Protein AF-A0A950AFL5-F1 (afdb_monomer)

Secondary structure (DSSP, 8-state):
-EE--EEEEEEEE-SS-EEEEEEESS---S-GGGEEE-SS--SEEEEETTEEEEEESS-----TTPBP-EEE--

Foldseek 3Di:
DAWFWKFWADWDDPPQKIKTKMAGPDQDDDFPVQKDADPQDFPDWGDDRRIITGMHRDDSVDDGGDTGGMDGPD

Radius of gyration: 11.43 Å; Cα contacts (8 Å, |Δi|>4): 163; chains: 1; bounding box: 26×23×33 Å

Mean predicted aligned error: 2.78 Å

Nearest PDB structures (foldseek):
  2yn5-assembly1_B  TM=5.589E-01  e=9.738E+00  Salmonella enterica subsp. enterica serovar Typhimurium str. LT2
  6ysq-assembly2_F  TM=4.273E-01  e=4.238E+00  Homo sapiens

pLDDT: mean 94.41, std 4.08, range [70.31, 98.12]

Sequence (74 aa):
MTSLPAQVIAIENRGDQYQVIVQINTKYRGSFNTLLFGEIKPYIGSLKDGRLDLVYYRDPGLRAGDQFPLWTLH

Solvent-accessible surface area (backbone atoms only — not comparable to full-atom values): 4312 Å² total; per-residue (Å²): 111,36,80,46,63,30,31,25,68,40,72,44,81,71,86,72,36,32,41,39,33,32,39,42,80,51,96,63,85,77,5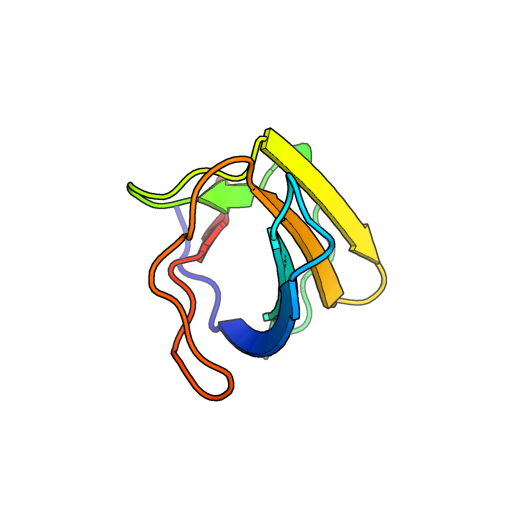7,60,88,48,52,42,61,56,92,78,60,60,78,49,69,49,63,54,97,35,33,33,49,31,33,25,76,54,85,82,86,76,52,63,74,37,79,41,70,38,31,26,74,110

Structure (mmCIF, N/CA/C/O backbone):
data_AF-A0A950AFL5-F1
#
_entry.id   AF-A0A950AFL5-F1
#
loop_
_atom_site.group_PDB
_atom_site.id
_atom_site.type_symbol
_atom_site.label_atom_id
_atom_site.label_alt_id
_atom_site.label_comp_id
_atom_site.label_asym_id
_atom_site.label_entity_id
_atom_site.label_seq_id
_atom_site.pdbx_PDB_ins_code
_atom_site.Cartn_x
_atom_site.Cartn_y
_atom_site.Cartn_z
_atom_site.occupancy
_atom_site.B_iso_or_equiv
_atom_site.auth_seq_id
_atom_site.auth_comp_id
_atom_site.auth_asym_id
_atom_site.auth_atom_id
_atom_site.pdbx_PDB_model_num
ATOM 1 N N . MET A 1 1 ? -2.496 4.840 17.500 1.00 87.69 1 MET A N 1
ATOM 2 C CA . MET A 1 1 ? -2.419 4.139 16.202 1.00 87.69 1 MET A CA 1
ATOM 3 C C . MET A 1 1 ? -3.322 2.934 16.263 1.00 87.69 1 MET A C 1
ATOM 5 O O . MET A 1 1 ? -3.123 2.091 17.130 1.00 87.69 1 MET A O 1
ATOM 9 N N . THR A 1 2 ? -4.280 2.863 15.352 1.00 94.00 2 THR A N 1
ATOM 10 C CA . THR A 1 2 ? -5.237 1.758 15.254 1.00 94.00 2 THR A CA 1
ATOM 11 C C . THR A 1 2 ? -4.977 1.017 13.949 1.00 94.00 2 THR A C 1
ATOM 13 O O . THR A 1 2 ? -4.884 1.657 12.902 1.00 94.00 2 THR A O 1
ATOM 16 N N . SER A 1 3 ? -4.802 -0.307 13.998 1.00 94.81 3 SER A N 1
ATOM 17 C CA . SER A 1 3 ? -4.624 -1.111 12.781 1.00 94.81 3 SER A CA 1
ATOM 18 C C . SER A 1 3 ? -5.934 -1.179 12.003 1.00 94.81 3 SER A C 1
ATOM 20 O O . SER A 1 3 ? -6.998 -1.387 12.588 1.00 94.81 3 SER A O 1
ATOM 22 N N . LEU A 1 4 ? -5.849 -0.986 10.688 1.00 95.88 4 LEU A N 1
ATOM 23 C CA . LEU A 1 4 ? -6.975 -1.121 9.778 1.00 95.88 4 LEU A CA 1
ATOM 24 C C . LEU A 1 4 ? -6.807 -2.416 8.980 1.00 95.88 4 LEU A C 1
ATOM 26 O O . LEU A 1 4 ? -5.800 -2.563 8.287 1.00 95.88 4 LEU A O 1
ATOM 30 N N . PRO A 1 5 ? -7.774 -3.349 9.031 1.00 96.31 5 PRO A N 1
ATOM 31 C CA . PRO A 1 5 ? -7.722 -4.536 8.193 1.00 96.31 5 PRO A CA 1
ATOM 32 C C . PRO A 1 5 ? -7.844 -4.107 6.730 1.00 96.31 5 PRO A C 1
ATOM 34 O O . PRO A 1 5 ? -8.856 -3.526 6.333 1.00 96.31 5 PRO A O 1
ATOM 37 N N . ALA A 1 6 ? -6.813 -4.381 5.937 1.00 97.12 6 ALA A N 1
ATOM 38 C CA . ALA A 1 6 ? -6.751 -4.002 4.535 1.00 97.12 6 ALA A CA 1
ATOM 39 C C . ALA A 1 6 ? -6.105 -5.107 3.692 1.00 97.12 6 ALA A C 1
ATOM 41 O O . ALA A 1 6 ? -5.277 -5.877 4.184 1.00 97.12 6 ALA A O 1
ATOM 42 N N . GLN A 1 7 ? -6.496 -5.189 2.423 1.00 98.06 7 GLN A N 1
ATOM 43 C CA . GLN A 1 7 ? -6.023 -6.206 1.488 1.00 98.06 7 GLN A CA 1
ATOM 44 C C . GLN A 1 7 ? -5.697 -5.586 0.134 1.00 98.06 7 GLN A C 1
ATOM 46 O O . GLN A 1 7 ? -6.429 -4.724 -0.354 1.00 98.06 7 GLN A O 1
ATOM 51 N N . VAL A 1 8 ? -4.620 -6.050 -0.492 1.00 98.00 8 VAL A N 1
ATOM 52 C CA . VAL A 1 8 ? -4.287 -5.702 -1.872 1.00 98.00 8 VAL A CA 1
ATOM 53 C C . VAL A 1 8 ? -5.259 -6.409 -2.814 1.00 98.00 8 VAL A C 1
ATOM 55 O O . VAL A 1 8 ? -5.347 -7.634 -2.826 1.00 98.00 8 VAL A O 1
ATOM 58 N N . ILE A 1 9 ? -5.983 -5.644 -3.624 1.00 98.00 9 ILE A N 1
ATOM 59 C CA . ILE A 1 9 ? -6.964 -6.170 -4.581 1.00 98.00 9 ILE A CA 1
ATOM 60 C C . ILE A 1 9 ? -6.347 -6.336 -5.965 1.00 98.00 9 ILE A C 1
ATOM 62 O O . ILE A 1 9 ? -6.639 -7.305 -6.660 1.00 98.00 9 ILE A O 1
ATOM 66 N N . ALA A 1 10 ? -5.493 -5.400 -6.370 1.00 97.81 10 ALA A N 1
ATOM 67 C CA . ALA A 1 10 ? -4.868 -5.426 -7.681 1.00 97.81 10 ALA A CA 1
ATOM 68 C C . ALA A 1 10 ? -3.551 -4.656 -7.681 1.00 97.81 10 ALA A C 1
ATOM 70 O O . ALA A 1 10 ? -3.343 -3.743 -6.878 1.00 97.81 10 ALA A O 1
ATOM 71 N N . ILE A 1 11 ? -2.682 -5.038 -8.613 1.00 96.81 11 ILE A N 1
ATOM 72 C CA . ILE A 1 11 ? -1.422 -4.361 -8.888 1.00 96.81 11 ILE A CA 1
ATOM 73 C C . ILE A 1 11 ? -1.273 -4.247 -10.396 1.00 96.81 11 ILE A C 1
ATOM 75 O O . ILE A 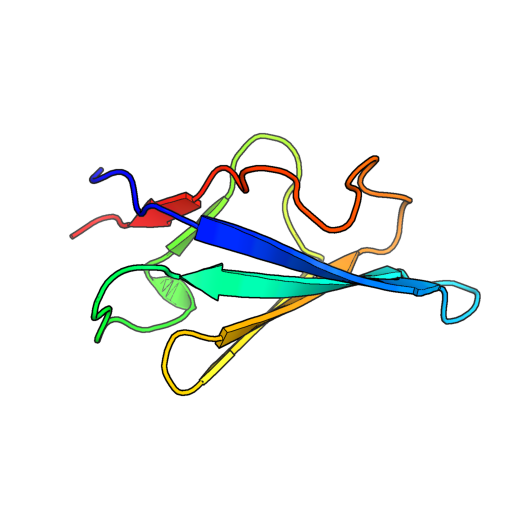1 11 ? -1.414 -5.237 -11.113 1.00 96.81 11 ILE A O 1
ATOM 79 N N . GLU A 1 12 ? -0.969 -3.047 -10.866 1.00 96.00 12 GLU A N 1
ATOM 80 C CA . GLU A 1 12 ? -0.698 -2.762 -12.268 1.00 96.00 12 GLU A CA 1
ATOM 81 C C . GLU A 1 12 ? 0.702 -2.165 -12.402 1.00 96.00 12 GLU A C 1
ATOM 83 O O . GLU A 1 12 ? 1.043 -1.192 -11.728 1.00 96.00 12 GLU A O 1
ATOM 88 N N . ASN A 1 13 ? 1.509 -2.721 -13.304 1.00 94.69 13 ASN A N 1
ATOM 89 C CA . ASN A 1 13 ? 2.761 -2.102 -13.725 1.00 94.69 13 ASN A CA 1
ATOM 90 C C . ASN A 1 13 ? 2.473 -1.176 -14.917 1.00 94.69 13 ASN A C 1
ATOM 92 O O . ASN A 1 13 ? 1.952 -1.623 -15.940 1.00 94.69 13 ASN A O 1
ATOM 96 N N . ARG A 1 14 ? 2.807 0.110 -14.780 1.00 91.81 14 ARG A N 1
ATOM 97 C CA . ARG A 1 14 ? 2.628 1.146 -15.807 1.00 91.81 14 ARG A CA 1
ATOM 98 C C . ARG A 1 14 ? 3.961 1.689 -16.333 1.00 91.81 14 ARG A C 1
ATOM 100 O O . ARG A 1 14 ? 4.060 2.858 -16.685 1.00 91.81 14 ARG A O 1
ATOM 107 N N . GLY A 1 15 ? 4.981 0.837 -16.405 1.00 88.88 15 GLY A N 1
ATOM 108 C CA . GLY A 1 15 ? 6.315 1.176 -16.896 1.00 88.88 15 GLY A CA 1
ATOM 109 C C . GLY A 1 15 ? 7.234 1.628 -15.765 1.00 88.88 15 GLY A C 1
ATOM 110 O O . GLY A 1 15 ? 7.951 0.814 -15.191 1.00 88.88 15 GLY A O 1
ATOM 111 N N . ASP A 1 16 ? 7.221 2.923 -15.452 1.00 92.06 16 ASP A N 1
ATOM 112 C CA . ASP A 1 16 ? 8.057 3.533 -14.404 1.00 92.06 16 ASP A CA 1
ATOM 113 C C . ASP A 1 16 ? 7.409 3.496 -13.010 1.00 92.06 16 ASP A C 1
ATOM 115 O O . ASP A 1 16 ? 8.036 3.859 -12.012 1.00 92.06 16 ASP A O 1
ATOM 119 N N . GLN A 1 17 ? 6.143 3.084 -12.939 1.00 95.88 17 GLN A N 1
ATOM 120 C CA . GLN A 1 17 ? 5.326 3.139 -11.736 1.00 95.88 17 GLN A CA 1
ATOM 121 C C . GLN A 1 17 ? 4.514 1.863 -11.540 1.00 95.88 17 GLN A C 1
ATOM 123 O O . GLN A 1 17 ? 4.066 1.216 -12.488 1.00 95.88 17 GLN A O 1
ATOM 128 N N . TYR A 1 18 ? 4.267 1.560 -10.272 1.00 97.31 18 TYR A N 1
ATOM 129 C CA . TYR A 1 18 ? 3.392 0.493 -9.817 1.00 97.31 18 TYR A CA 1
ATOM 130 C C . TYR A 1 18 ? 2.161 1.123 -9.182 1.00 97.31 18 TYR A C 1
ATOM 132 O O . TYR A 1 18 ? 2.276 1.882 -8.216 1.00 97.31 18 TYR A O 1
ATOM 140 N N . GLN A 1 19 ? 0.987 0.810 -9.720 1.00 97.62 19 GLN A N 1
ATOM 141 C CA . GLN A 1 19 ? -0.281 1.148 -9.090 1.00 97.62 19 GLN A CA 1
ATOM 142 C C . GLN A 1 19 ? -0.748 -0.027 -8.248 1.00 97.62 19 GLN A C 1
ATOM 144 O O . GLN A 1 19 ? -0.845 -1.147 -8.742 1.00 97.62 19 GLN A O 1
ATOM 149 N N . VAL A 1 20 ? -1.039 0.231 -6.979 1.00 98.00 20 VAL A N 1
ATOM 150 C CA . VAL A 1 20 ? -1.533 -0.762 -6.029 1.00 98.00 20 VAL A CA 1
ATOM 151 C C . VAL A 1 20 ? -2.902 -0.308 -5.552 1.00 98.00 20 VAL A C 1
ATOM 153 O O . VAL A 1 20 ? -3.052 0.789 -5.013 1.00 98.00 20 VAL A O 1
ATOM 156 N N . ILE A 1 21 ? -3.900 -1.164 -5.743 1.00 98.12 21 ILE A N 1
ATOM 157 C CA . ILE A 1 21 ? -5.260 -0.943 -5.260 1.00 98.12 21 ILE A CA 1
ATOM 158 C C . ILE A 1 21 ? -5.432 -1.746 -3.978 1.00 98.12 21 ILE A C 1
ATOM 160 O O . ILE A 1 21 ? -5.272 -2.968 -3.982 1.00 98.12 21 ILE A O 1
ATOM 164 N N . VAL A 1 22 ? -5.786 -1.070 -2.889 1.00 98.00 22 VAL A N 1
ATOM 165 C CA . VAL A 1 22 ? -5.996 -1.677 -1.571 1.00 98.00 22 VAL A CA 1
ATOM 166 C C . VAL A 1 22 ? -7.425 -1.415 -1.111 1.00 98.00 22 VAL A C 1
ATOM 168 O O . VAL A 1 22 ? -7.910 -0.290 -1.179 1.00 98.00 22 VAL A O 1
ATOM 171 N N . GLN A 1 23 ? -8.100 -2.442 -0.606 1.00 98.00 23 GLN A N 1
ATOM 172 C CA . GLN A 1 23 ? -9.406 -2.312 0.029 1.00 98.00 23 GLN A CA 1
ATOM 173 C C . GLN A 1 23 ? -9.243 -2.323 1.544 1.00 98.00 23 GLN A C 1
ATOM 175 O O . GLN A 1 23 ? -8.633 -3.233 2.102 1.00 98.00 23 GLN A O 1
ATOM 180 N N . ILE A 1 24 ? -9.829 -1.337 2.217 1.00 97.12 24 ILE A N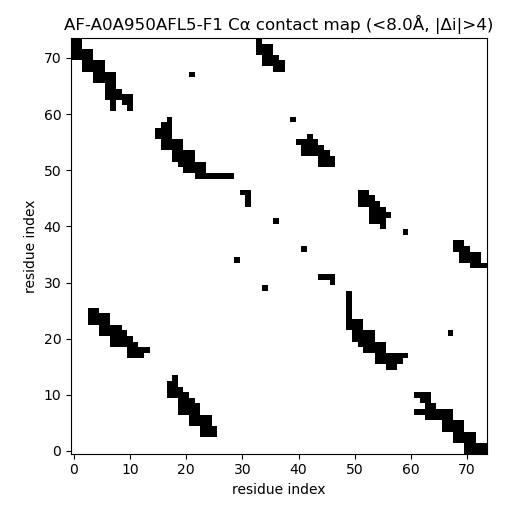 1
ATOM 181 C CA . ILE A 1 24 ? -10.022 -1.362 3.663 1.00 97.12 24 ILE A CA 1
ATOM 182 C C . ILE A 1 24 ? -11.283 -2.188 3.936 1.00 97.12 24 ILE A C 1
ATOM 184 O O . ILE A 1 24 ? -12.370 -1.863 3.456 1.00 97.12 24 ILE A O 1
ATOM 188 N N . ASN A 1 25 ? -11.142 -3.252 4.722 1.00 93.31 25 ASN A N 1
ATOM 189 C CA . ASN A 1 25 ? -12.197 -4.232 5.013 1.00 93.31 25 ASN A CA 1
ATOM 190 C C . ASN A 1 25 ? -13.097 -3.814 6.187 1.00 93.31 25 ASN A C 1
ATOM 192 O O . ASN A 1 25 ? -13.844 -4.616 6.740 1.00 93.31 25 ASN A O 1
ATOM 196 N N . THR A 1 26 ? -13.020 -2.548 6.588 1.00 91.56 26 THR A N 1
ATOM 197 C CA . THR A 1 26 ? -13.878 -1.936 7.599 1.00 91.56 26 THR A CA 1
ATOM 198 C C . THR A 1 26 ? -14.328 -0.560 7.129 1.00 9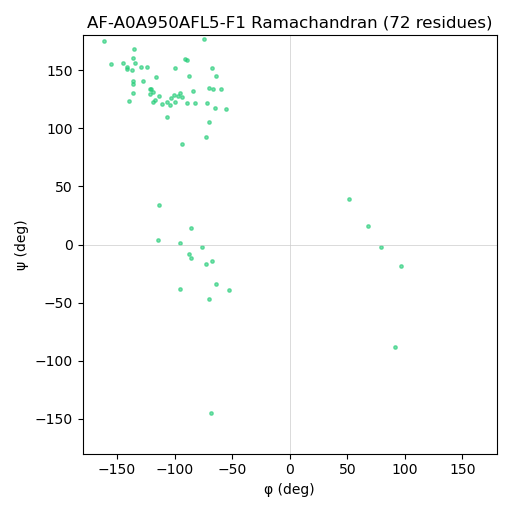1.56 26 THR A C 1
ATOM 200 O O . THR A 1 26 ? -13.713 0.058 6.258 1.00 91.56 26 THR A O 1
ATOM 203 N N . LYS A 1 27 ? -15.410 -0.053 7.719 1.00 89.88 27 LYS A N 1
ATOM 204 C CA . LYS A 1 27 ? -15.941 1.266 7.393 1.00 89.88 27 LYS A CA 1
ATOM 205 C C . LYS A 1 27 ? -15.023 2.351 7.953 1.00 89.88 27 LYS A C 1
ATOM 207 O O . LYS A 1 27 ? -15.184 2.791 9.088 1.00 89.88 27 LYS A O 1
ATOM 212 N N . TYR A 1 28 ? -14.088 2.808 7.130 1.00 91.19 28 TYR A N 1
ATOM 213 C CA . TYR A 1 28 ? -13.206 3.922 7.446 1.00 91.19 28 TYR A CA 1
ATOM 214 C C . TYR A 1 28 ? -13.740 5.228 6.843 1.00 91.19 28 TYR A C 1
ATOM 216 O O . TYR A 1 28 ? -14.058 5.292 5.658 1.00 91.19 28 TYR A O 1
ATOM 224 N N . ARG A 1 29 ? -13.871 6.266 7.676 1.00 89.19 29 ARG A N 1
ATOM 225 C CA . ARG A 1 29 ? -14.395 7.596 7.298 1.00 89.19 29 ARG A CA 1
ATOM 226 C C . ARG A 1 29 ? -13.353 8.715 7.400 1.00 89.19 29 ARG A C 1
ATOM 228 O O . ARG A 1 29 ? -13.702 9.879 7.236 1.00 89.19 29 ARG A O 1
ATOM 235 N N . GLY A 1 30 ? -12.108 8.374 7.729 1.00 91.38 30 GLY A N 1
ATOM 236 C CA . GLY A 1 30 ? -11.019 9.343 7.815 1.00 91.38 30 GLY A CA 1
ATOM 237 C C . GLY A 1 30 ? -10.527 9.789 6.439 1.00 91.38 30 GLY A C 1
ATOM 238 O O . GLY A 1 30 ? -10.984 9.304 5.403 1.00 91.38 30 GLY A O 1
ATOM 239 N N . SER A 1 31 ? -9.575 10.719 6.434 1.00 92.31 31 SER A N 1
ATOM 240 C CA . SER A 1 31 ? -8.918 11.166 5.205 1.00 92.31 31 SER A CA 1
ATOM 241 C C . SER A 1 31 ? -7.670 10.331 4.922 1.00 92.31 31 SER A C 1
ATOM 243 O O . SER A 1 31 ? -7.077 9.744 5.830 1.00 92.31 31 SER A O 1
ATOM 245 N N . PHE A 1 32 ? -7.219 10.330 3.665 1.00 94.75 32 PHE A N 1
ATOM 246 C CA . PHE A 1 32 ? -5.953 9.700 3.281 1.00 94.75 32 PHE A CA 1
ATOM 247 C C . PHE A 1 32 ? -4.776 10.189 4.144 1.00 94.75 32 PHE A C 1
ATOM 249 O O . PHE A 1 32 ? -3.953 9.396 4.582 1.00 94.75 32 PHE A O 1
ATOM 256 N N . ASN A 1 33 ? -4.754 11.481 4.479 1.00 92.94 33 ASN A N 1
ATOM 257 C CA . ASN A 1 33 ? -3.685 12.102 5.267 1.00 92.94 33 ASN A CA 1
ATOM 258 C C . ASN A 1 33 ? -3.628 11.619 6.727 1.00 92.94 33 ASN A C 1
ATOM 260 O O . ASN A 1 33 ? -2.645 11.873 7.415 1.00 92.94 33 ASN A O 1
ATOM 264 N N . THR A 1 34 ? -4.672 10.941 7.211 1.00 94.00 34 THR A N 1
ATOM 265 C CA . THR A 1 34 ? -4.706 10.340 8.556 1.00 94.00 34 THR A CA 1
ATOM 266 C C . THR A 1 34 ? -4.307 8.862 8.569 1.00 94.00 34 THR A C 1
ATOM 268 O O . THR A 1 34 ? -4.329 8.227 9.631 1.00 94.00 34 THR A O 1
ATOM 271 N N . LEU A 1 35 ? -3.955 8.311 7.402 1.00 95.44 35 LEU A N 1
ATOM 272 C CA . LEU A 1 35 ? -3.438 6.959 7.254 1.00 95.44 35 LEU A CA 1
ATOM 273 C C . LEU A 1 35 ? -1.925 6.934 7.430 1.00 95.44 35 LEU A C 1
ATOM 275 O O . LEU A 1 35 ? -1.199 7.837 7.018 1.00 95.44 35 LEU A O 1
ATOM 279 N N . LEU A 1 36 ? -1.457 5.849 8.026 1.00 95.50 36 LEU A N 1
ATOM 280 C CA . LEU A 1 36 ? -0.050 5.544 8.182 1.00 95.50 36 LEU A CA 1
ATOM 281 C C . LEU A 1 36 ? 0.250 4.241 7.459 1.00 95.50 36 LEU A C 1
ATOM 283 O O . LEU A 1 36 ? -0.434 3.234 7.647 1.00 95.50 36 LEU A O 1
ATOM 287 N N . PHE A 1 37 ? 1.301 4.292 6.655 1.00 94.31 37 PHE A N 1
ATOM 288 C CA . PHE A 1 37 ? 1.833 3.165 5.906 1.00 94.31 37 PHE A CA 1
ATOM 289 C C . PHE A 1 37 ? 3.042 2.601 6.652 1.00 94.31 37 PHE A C 1
ATOM 291 O O . PHE A 1 37 ? 3.718 3.339 7.376 1.00 94.31 37 PHE A O 1
ATOM 298 N N . GLY A 1 38 ? 3.295 1.302 6.483 1.00 88.56 38 GLY A N 1
ATOM 299 C CA . GLY A 1 38 ? 4.455 0.626 7.065 1.00 88.56 38 GLY A CA 1
ATOM 300 C C . GLY A 1 38 ? 5.781 1.079 6.443 1.00 88.56 38 GLY A C 1
ATOM 301 O O . GLY A 1 38 ? 5.965 2.236 6.062 1.00 88.56 38 GLY A O 1
ATOM 302 N N . GLU A 1 39 ? 6.723 0.150 6.314 1.00 88.75 39 GLU A N 1
ATOM 303 C CA . GLU A 1 39 ? 8.038 0.444 5.726 1.00 88.75 39 GLU A CA 1
ATOM 304 C C . GLU A 1 39 ? 7.939 0.851 4.247 1.00 88.75 39 GLU A C 1
ATOM 306 O O . GLU A 1 39 ? 8.6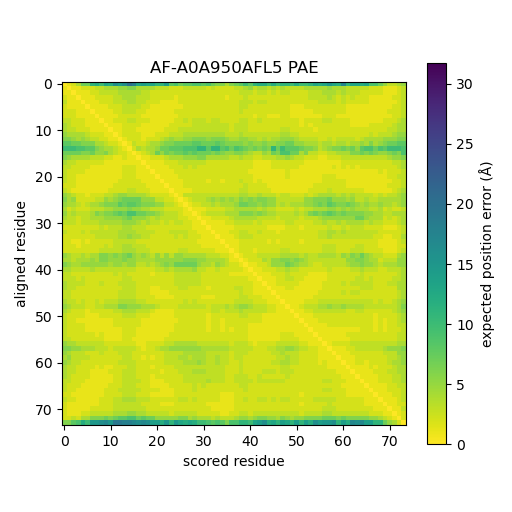74 1.724 3.783 1.00 88.75 39 GLU A O 1
ATOM 311 N N . ILE A 1 40 ? 6.979 0.276 3.519 1.00 86.56 40 ILE A N 1
ATOM 312 C CA . ILE A 1 40 ? 6.785 0.503 2.085 1.00 86.56 40 ILE A CA 1
ATOM 313 C C . ILE A 1 40 ? 5.756 1.620 1.876 1.00 86.56 40 ILE A C 1
ATOM 315 O O . ILE A 1 40 ? 4.551 1.388 1.740 1.00 86.56 40 ILE A O 1
ATOM 319 N N . LYS A 1 41 ? 6.239 2.865 1.877 1.00 93.50 41 LYS A N 1
ATOM 320 C CA . LYS A 1 41 ? 5.397 4.062 1.743 1.00 93.50 41 LYS A CA 1
ATOM 321 C C . LYS A 1 41 ? 5.098 4.387 0.275 1.00 93.50 41 LYS A C 1
ATOM 323 O O . LYS A 1 41 ? 6.034 4.411 -0.527 1.00 93.50 41 LYS A O 1
ATOM 328 N N . PRO A 1 42 ? 3.830 4.658 -0.086 1.00 96.50 42 PRO A N 1
ATOM 329 C CA . PRO A 1 42 ? 3.492 5.114 -1.427 1.00 96.50 42 PRO A CA 1
ATOM 330 C C . PRO A 1 42 ? 4.060 6.512 -1.672 1.00 96.50 42 PRO A C 1
ATOM 332 O O . PRO A 1 42 ? 4.203 7.309 -0.744 1.00 96.50 42 PRO A O 1
ATOM 335 N N . TYR A 1 43 ? 4.356 6.817 -2.933 1.00 95.56 43 TYR A N 1
ATOM 336 C CA . TYR A 1 43 ? 4.739 8.164 -3.344 1.00 95.56 43 TYR A CA 1
ATOM 337 C C . TYR A 1 43 ? 3.542 9.119 -3.279 1.00 95.56 43 TYR A C 1
ATOM 339 O O . TYR A 1 43 ? 3.631 10.213 -2.725 1.00 95.56 43 TYR A O 1
ATOM 347 N N . ILE A 1 44 ? 2.407 8.675 -3.815 1.00 95.94 44 ILE A N 1
ATOM 348 C CA . ILE A 1 44 ? 1.127 9.375 -3.755 1.00 95.94 44 ILE A CA 1
ATOM 349 C C . ILE A 1 44 ? 0.008 8.348 -3.629 1.00 95.94 44 ILE A C 1
ATOM 351 O O . ILE A 1 44 ? 0.157 7.186 -4.015 1.00 95.94 44 ILE A O 1
ATOM 355 N N . GLY A 1 45 ? -1.126 8.777 -3.094 1.00 97.12 45 GLY A N 1
ATOM 356 C CA . GLY A 1 45 ? -2.333 7.981 -3.135 1.00 97.12 45 GLY A CA 1
ATOM 357 C C . GLY A 1 45 ? -3.580 8.805 -2.889 1.00 97.12 45 GLY A C 1
ATOM 358 O O . GLY A 1 45 ? -3.525 10.003 -2.605 1.00 97.12 45 GLY A O 1
ATOM 359 N N . SER A 1 46 ? -4.717 8.139 -3.011 1.00 97.06 46 SER A N 1
ATOM 360 C CA . SER A 1 46 ? -6.017 8.704 -2.680 1.00 97.06 46 SER A CA 1
ATOM 361 C C . SER A 1 46 ? -6.886 7.653 -2.007 1.00 97.06 46 SER A C 1
ATOM 363 O O . SER A 1 46 ? -6.692 6.457 -2.211 1.00 97.06 46 SER A O 1
ATOM 365 N N . LEU A 1 47 ? -7.823 8.111 -1.179 1.00 96.50 47 LEU A N 1
ATOM 366 C CA . LEU A 1 47 ? -8.816 7.274 -0.518 1.00 96.50 47 LEU A CA 1
ATOM 367 C C . LEU A 1 47 ? -10.202 7.683 -1.009 1.00 96.50 47 LEU A C 1
ATOM 369 O O . LEU A 1 47 ? -10.590 8.842 -0.858 1.00 96.50 47 LEU A O 1
ATOM 373 N N . LYS A 1 48 ? -10.961 6.722 -1.530 1.00 94.88 48 LYS A N 1
ATOM 374 C CA . LYS A 1 48 ? -12.359 6.902 -1.913 1.00 94.88 48 LYS A CA 1
ATOM 375 C C . LYS A 1 48 ? -13.159 5.668 -1.518 1.00 94.88 48 LYS A C 1
ATOM 377 O O . LYS A 1 48 ? -12.821 4.565 -1.918 1.00 94.88 48 LYS A O 1
ATOM 382 N N . ASP A 1 49 ? -14.204 5.852 -0.715 1.00 90.81 49 ASP A N 1
ATOM 383 C CA . ASP A 1 49 ? -15.140 4.782 -0.331 1.00 90.81 49 ASP A CA 1
ATOM 384 C C . ASP A 1 49 ? -14.459 3.508 0.225 1.00 90.81 49 ASP A C 1
ATOM 386 O O . ASP A 1 49 ? -14.856 2.382 -0.062 1.00 90.81 49 ASP A O 1
ATOM 390 N N . GLY A 1 50 ? -13.402 3.680 1.030 1.00 93.69 50 GLY A N 1
ATOM 391 C CA . GLY A 1 50 ? -12.634 2.571 1.616 1.00 93.69 50 GLY A CA 1
ATOM 392 C C . GLY A 1 50 ? -11.633 1.910 0.662 1.00 93.69 50 GLY A C 1
ATOM 393 O O . GLY A 1 50 ? -10.889 1.031 1.087 1.00 93.69 50 GLY A O 1
ATOM 394 N N . ARG A 1 51 ? -11.572 2.351 -0.595 1.00 96.62 51 ARG A N 1
ATOM 395 C CA . ARG A 1 51 ? -10.565 1.954 -1.574 1.00 96.62 51 ARG A CA 1
ATOM 396 C C . ARG A 1 51 ? -9.423 2.963 -1.597 1.00 96.62 51 ARG A C 1
ATOM 398 O O . ARG A 1 51 ? -9.640 4.170 -1.696 1.00 96.62 51 ARG A O 1
ATOM 405 N N . LEU A 1 52 ? -8.209 2.445 -1.514 1.00 97.44 52 LEU A N 1
ATOM 406 C CA . LEU A 1 52 ? -6.968 3.177 -1.680 1.00 97.44 52 LEU A CA 1
ATOM 407 C C . LEU A 1 52 ? -6.393 2.891 -3.061 1.00 97.44 52 LEU A C 1
ATOM 409 O O . LEU A 1 52 ? -6.148 1.737 -3.404 1.00 97.44 52 LEU A O 1
ATOM 413 N N . ASP A 1 53 ? -6.127 3.951 -3.810 1.00 97.69 53 ASP A N 1
ATOM 414 C CA . ASP A 1 53 ? -5.368 3.899 -5.054 1.00 97.69 53 ASP A CA 1
ATOM 415 C C . ASP A 1 53 ? -3.992 4.510 -4.766 1.00 97.69 53 ASP A C 1
ATOM 417 O O . ASP A 1 53 ? -3.891 5.705 -4.475 1.00 97.69 53 ASP A O 1
ATOM 421 N N . LEU A 1 54 ? -2.950 3.673 -4.759 1.00 98.06 54 LEU A N 1
ATOM 422 C CA . LEU A 1 54 ? -1.587 4.012 -4.344 1.00 98.06 54 LEU A CA 1
ATOM 423 C C . LEU A 1 54 ? -0.613 3.896 -5.519 1.00 98.06 54 LEU A C 1
ATOM 425 O O . LEU A 1 54 ? -0.730 2.983 -6.333 1.00 98.06 54 LEU A O 1
ATOM 429 N N . VAL A 1 55 ? 0.383 4.779 -5.574 1.00 97.75 55 VAL A N 1
ATOM 430 C CA . VAL A 1 55 ? 1.428 4.777 -6.607 1.00 97.75 55 VAL A CA 1
ATOM 431 C C . VAL A 1 55 ? 2.807 4.643 -5.967 1.00 97.75 55 VAL A C 1
ATOM 433 O O . VAL A 1 55 ? 3.131 5.358 -5.017 1.00 97.75 55 VAL A O 1
ATOM 436 N N . TYR A 1 56 ? 3.638 3.764 -6.525 1.00 97.31 56 TYR A N 1
ATOM 437 C CA . TYR A 1 56 ? 5.022 3.524 -6.117 1.00 97.31 56 TYR A CA 1
ATOM 438 C C . TYR A 1 56 ? 5.970 3.633 -7.321 1.00 97.31 56 TYR A C 1
ATOM 440 O O . TYR A 1 56 ? 5.655 3.144 -8.400 1.00 97.31 56 TYR A O 1
ATOM 448 N N . TYR A 1 57 ? 7.156 4.222 -7.133 1.00 94.81 57 TYR A N 1
ATOM 449 C CA . TYR A 1 57 ? 8.212 4.280 -8.166 1.00 94.81 57 TYR A CA 1
ATOM 450 C C . TYR A 1 57 ? 9.121 3.047 -8.203 1.00 94.81 57 TYR A C 1
ATOM 452 O O . TYR A 1 57 ? 9.950 2.891 -9.095 1.00 94.81 57 TYR A O 1
ATOM 460 N N . ARG A 1 58 ? 9.027 2.191 -7.189 1.00 92.56 58 ARG A N 1
ATOM 461 C CA . ARG A 1 58 ? 9.749 0.922 -7.106 1.00 92.56 58 ARG A CA 1
ATOM 462 C C . ARG A 1 58 ? 8.727 -0.175 -6.905 1.00 92.56 58 ARG A C 1
ATOM 464 O O . ARG A 1 58 ? 7.674 0.093 -6.330 1.00 92.56 58 ARG A O 1
ATOM 471 N N . ASP A 1 59 ? 9.063 -1.377 -7.356 1.00 92.75 59 ASP A N 1
ATOM 472 C CA . ASP A 1 59 ? 8.246 -2.553 -7.080 1.00 92.75 59 ASP A CA 1
ATOM 473 C C . ASP A 1 59 ? 8.064 -2.675 -5.556 1.00 92.75 59 ASP A C 1
ATOM 475 O O . ASP A 1 59 ? 9.064 -2.801 -4.839 1.00 92.75 59 ASP A O 1
ATOM 479 N N . PRO A 1 60 ? 6.825 -2.573 -5.037 1.00 93.69 60 PRO A N 1
ATOM 480 C CA . PRO A 1 60 ? 6.575 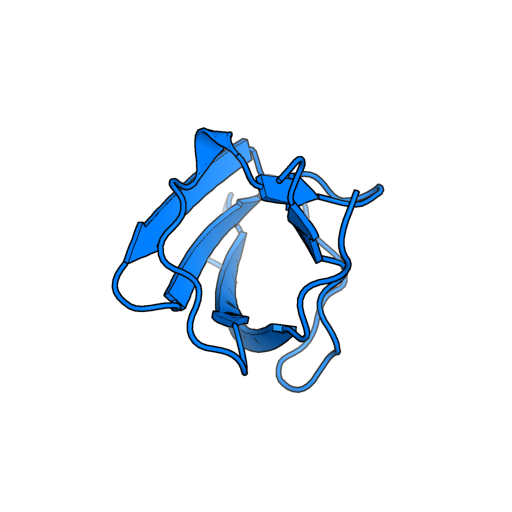-2.659 -3.607 1.00 93.69 60 PRO A CA 1
ATOM 481 C C . PRO A 1 60 ? 6.643 -4.103 -3.086 1.00 93.69 60 PRO A C 1
ATOM 483 O O . PRO A 1 60 ? 6.459 -4.311 -1.891 1.00 93.69 60 PRO A O 1
ATOM 486 N N . GLY A 1 61 ? 6.868 -5.104 -3.946 1.00 94.38 61 GLY A N 1
ATOM 487 C CA . GLY A 1 61 ? 6.945 -6.513 -3.555 1.00 94.38 61 GLY A CA 1
ATOM 488 C C . GLY A 1 61 ? 5.614 -7.094 -3.071 1.00 94.38 61 GLY A C 1
ATOM 489 O O . GLY A 1 61 ? 5.600 -8.139 -2.426 1.00 94.38 61 GLY A O 1
ATOM 490 N N . LEU A 1 62 ? 4.506 -6.410 -3.364 1.00 94.94 62 LEU A N 1
ATOM 491 C CA . LEU A 1 62 ? 3.150 -6.813 -3.003 1.00 94.94 62 LEU A CA 1
ATOM 492 C C . LEU A 1 62 ? 2.543 -7.689 -4.100 1.00 94.94 62 LEU A C 1
ATOM 494 O O . LEU A 1 62 ? 2.950 -7.633 -5.263 1.00 94.94 62 LEU A O 1
ATOM 498 N N . ARG A 1 63 ? 1.521 -8.466 -3.747 1.00 96.25 63 ARG A N 1
ATOM 499 C CA . ARG A 1 63 ? 0.697 -9.253 -4.671 1.00 96.25 63 ARG A CA 1
ATOM 500 C C . ARG A 1 63 ? -0.783 -9.090 -4.345 1.00 96.25 63 ARG A C 1
ATOM 502 O O . ARG A 1 63 ? -1.162 -8.779 -3.220 1.00 96.25 63 ARG A O 1
ATOM 509 N N . ALA A 1 64 ? -1.639 -9.311 -5.341 1.00 97.25 64 ALA A N 1
ATOM 510 C CA . ALA A 1 64 ? -3.078 -9.372 -5.107 1.00 97.25 64 ALA A CA 1
ATOM 511 C C . ALA A 1 64 ? -3.404 -10.502 -4.115 1.00 97.25 64 ALA A C 1
ATOM 513 O O . ALA A 1 64 ? -2.897 -11.616 -4.245 1.00 97.25 64 ALA A O 1
ATOM 514 N N . GLY A 1 65 ? -4.250 -10.202 -3.133 1.00 97.00 65 GLY A N 1
ATOM 515 C CA . GLY A 1 65 ? -4.592 -11.091 -2.027 1.00 97.00 65 GLY A CA 1
ATOM 516 C C . GLY A 1 65 ? -3.790 -10.846 -0.746 1.00 97.00 65 GLY A C 1
ATOM 517 O O . GLY A 1 65 ? -4.270 -11.235 0.322 1.00 97.00 65 GLY A O 1
ATOM 518 N N . ASP A 1 66 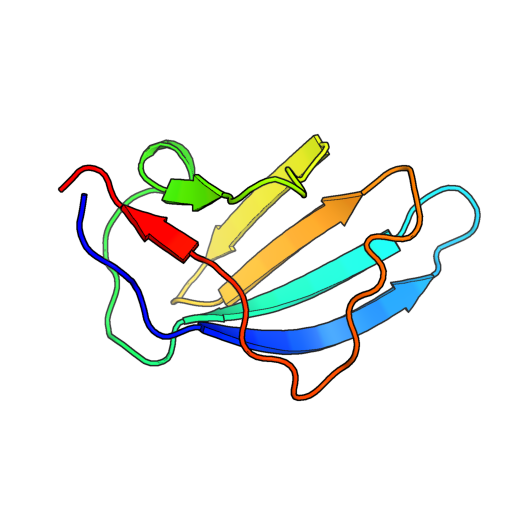? -2.643 -10.164 -0.815 1.00 96.88 66 ASP A N 1
ATOM 519 C CA . ASP A 1 66 ? -1.805 -9.899 0.357 1.00 96.88 66 ASP A CA 1
ATOM 520 C C . ASP A 1 66 ? -2.516 -9.003 1.375 1.00 96.88 66 ASP A C 1
ATOM 522 O O . ASP A 1 66 ? -3.240 -8.064 1.023 1.00 96.88 66 ASP A O 1
ATOM 526 N N . GLN A 1 67 ? -2.266 -9.256 2.662 1.00 96.25 67 GLN A N 1
ATOM 527 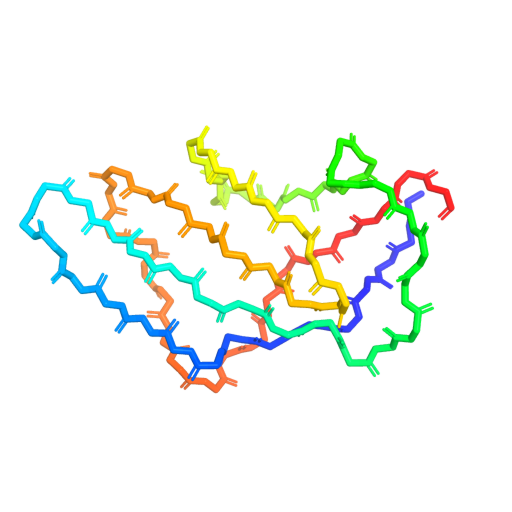C CA . GLN A 1 67 ? -2.625 -8.298 3.702 1.00 96.25 67 GLN A CA 1
ATOM 528 C C . GLN A 1 67 ? -1.771 -7.041 3.561 1.00 96.25 67 GLN A C 1
ATOM 530 O O . GLN A 1 67 ? -0.551 -7.116 3.418 1.00 96.25 67 GLN A O 1
ATOM 535 N N . PHE A 1 68 ? -2.417 -5.880 3.634 1.00 96.12 68 PHE A N 1
ATOM 536 C CA . PHE A 1 68 ? -1.740 -4.602 3.484 1.00 96.12 68 PHE A CA 1
ATOM 537 C C . PHE A 1 68 ? -1.559 -3.919 4.851 1.00 96.12 68 PHE A C 1
ATOM 539 O O . PHE A 1 68 ? -2.557 -3.637 5.522 1.00 96.12 68 PHE A O 1
ATOM 546 N N . PRO A 1 69 ? -0.316 -3.634 5.282 1.00 94.81 69 PRO A N 1
ATOM 547 C CA . PRO A 1 69 ? -0.047 -2.996 6.566 1.00 94.81 69 PRO A CA 1
ATOM 548 C C . PRO A 1 69 ? -0.506 -1.532 6.555 1.00 94.81 69 PRO A C 1
ATOM 550 O O . PRO A 1 69 ? 0.139 -0.661 5.966 1.00 94.81 69 PRO A O 1
ATOM 553 N N . LEU A 1 70 ? -1.629 -1.273 7.227 1.00 96.25 70 LEU A N 1
ATOM 554 C CA . LEU A 1 70 ? -2.274 0.033 7.289 1.00 96.25 70 LEU A CA 1
ATOM 555 C C . LEU A 1 70 ? -2.718 0.359 8.714 1.00 96.25 70 LEU A C 1
ATOM 557 O O . LEU A 1 70 ? -3.296 -0.473 9.419 1.00 96.25 70 LEU A O 1
ATOM 561 N N . TRP A 1 71 ? -2.498 1.605 9.118 1.00 96.19 71 TRP A N 1
ATOM 562 C CA . TRP A 1 71 ? -2.965 2.133 10.395 1.00 96.19 71 TRP A CA 1
ATOM 563 C C . TRP A 1 71 ? -3.574 3.515 10.218 1.00 96.19 71 TRP A C 1
ATOM 565 O O . TRP A 1 71 ? -3.400 4.170 9.193 1.00 96.19 71 TRP A O 1
ATOM 575 N N . THR A 1 72 ? -4.245 3.991 11.257 1.00 94.38 72 THR A N 1
ATOM 576 C CA . THR A 1 72 ? -4.660 5.386 11.370 1.00 94.38 72 THR A CA 1
ATOM 577 C C . THR A 1 72 ? -4.232 5.978 12.713 1.00 94.38 72 THR A C 1
ATOM 579 O O . THR A 1 72 ? -4.031 5.254 13.696 1.00 94.38 72 THR A O 1
ATOM 582 N N . LEU A 1 73 ? -4.023 7.297 12.743 1.00 87.25 73 LEU A N 1
ATOM 583 C CA . LEU A 1 73 ? -3.684 8.043 13.961 1.00 87.25 73 LEU A CA 1
ATOM 584 C C . LEU A 1 73 ? -4.867 8.206 14.927 1.00 8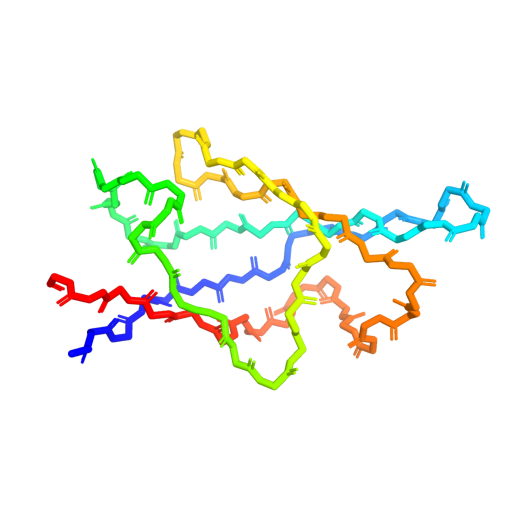7.25 73 LEU A C 1
ATOM 586 O O . LEU A 1 73 ? -4.630 8.514 16.094 1.00 87.25 73 LEU A O 1
ATOM 590 N N . HIS A 1 74 ? -6.093 7.981 14.452 1.00 70.31 74 HIS A N 1
ATOM 591 C CA . HIS A 1 74 ? -7.333 8.171 15.203 1.00 70.31 74 HIS A CA 1
ATOM 592 C C . HIS A 1 74 ? -7.926 6.871 15.763 1.00 70.31 74 HIS A C 1
ATOM 594 O O . HIS A 1 74 ? -7.629 5.770 15.239 1.00 70.31 74 HIS A O 1
#